Protein AF-A0A7L4P6U9-F1 (afdb_monomer)

Structure (mmCIF, N/CA/C/O backbone):
data_AF-A0A7L4P6U9-F1
#
_entry.id   AF-A0A7L4P6U9-F1
#
loop_
_atom_site.group_PDB
_atom_site.id
_atom_site.type_symbol
_atom_site.label_atom_id
_atom_site.label_alt_id
_atom_site.label_comp_id
_atom_site.label_asym_id
_atom_site.label_entity_id
_atom_site.label_seq_id
_atom_site.pdbx_PDB_ins_code
_atom_site.Cartn_x
_atom_site.Cartn_y
_atom_site.Cartn_z
_atom_site.occupancy
_atom_site.B_iso_or_equiv
_atom_site.auth_seq_id
_atom_site.auth_comp_id
_atom_site.auth_asym_id
_atom_site.auth_atom_id
_atom_site.pdbx_PDB_model_num
ATOM 1 N N . MET A 1 1 ? 15.547 10.135 -57.559 1.00 82.06 1 MET A N 1
ATOM 2 C CA . MET A 1 1 ? 15.511 8.851 -58.299 1.00 82.06 1 MET A CA 1
ATOM 3 C C . MET A 1 1 ? 15.843 7.703 -57.351 1.00 82.06 1 MET A C 1
ATOM 5 O O . MET A 1 1 ? 16.645 7.903 -56.449 1.00 82.06 1 MET A O 1
ATOM 9 N N . VAL A 1 2 ? 15.226 6.528 -57.512 1.00 87.88 2 VAL A N 1
ATOM 10 C CA . VAL A 1 2 ? 15.421 5.344 -56.651 1.00 87.88 2 VAL A CA 1
ATOM 11 C C . VAL A 1 2 ? 15.837 4.134 -57.488 1.00 87.88 2 VAL A C 1
ATOM 13 O O . VAL A 1 2 ? 15.260 3.865 -58.541 1.00 87.88 2 VAL A O 1
ATOM 16 N N . LYS A 1 3 ? 16.847 3.382 -57.041 1.00 90.00 3 LYS A N 1
ATOM 17 C CA . LYS A 1 3 ? 17.276 2.152 -57.722 1.00 90.00 3 LYS A CA 1
ATOM 18 C C . LYS A 1 3 ? 16.466 0.959 -57.236 1.00 90.00 3 LYS A C 1
ATOM 20 O O . LYS A 1 3 ? 16.266 0.777 -56.039 1.00 90.00 3 LYS A O 1
ATOM 25 N N . CYS A 1 4 ? 16.020 0.132 -58.175 1.00 90.25 4 CYS A N 1
ATOM 26 C CA . CYS A 1 4 ? 15.339 -1.114 -57.861 1.00 90.25 4 CYS A CA 1
ATOM 27 C C . CYS A 1 4 ? 16.314 -2.071 -57.151 1.00 90.25 4 CYS A C 1
ATOM 29 O O . CYS A 1 4 ? 17.370 -2.364 -57.717 1.00 90.25 4 CYS A O 1
ATOM 31 N N . PRO A 1 5 ? 15.963 -2.615 -55.972 1.00 84.81 5 PRO A N 1
ATOM 32 C CA . PRO A 1 5 ? 16.834 -3.538 -55.244 1.00 84.81 5 PRO A CA 1
ATOM 33 C C . PRO A 1 5 ? 17.002 -4.892 -55.949 1.00 84.81 5 PRO A C 1
ATOM 35 O O . PRO A 1 5 ? 17.954 -5.607 -55.666 1.00 84.81 5 PRO A O 1
ATOM 38 N N . HIS A 1 6 ? 16.101 -5.246 -56.871 1.00 90.19 6 HIS A N 1
ATOM 39 C CA . HIS A 1 6 ? 16.129 -6.534 -57.565 1.00 90.19 6 HIS A CA 1
ATOM 40 C C . HIS A 1 6 ? 16.990 -6.521 -58.836 1.00 90.19 6 HIS A C 1
ATOM 42 O O . HIS A 1 6 ? 17.730 -7.462 -59.090 1.00 90.19 6 HIS A O 1
ATOM 48 N N . CYS A 1 7 ? 16.894 -5.471 -59.660 1.00 93.00 7 CYS A N 1
ATOM 49 C CA . CYS A 1 7 ? 17.573 -5.426 -60.965 1.00 93.00 7 CYS A CA 1
ATOM 50 C C . CYS A 1 7 ? 18.474 -4.201 -61.173 1.00 93.00 7 CYS A C 1
ATOM 52 O O . CYS A 1 7 ? 19.006 -4.017 -62.263 1.00 93.00 7 CYS A O 1
ATOM 54 N N . GLY A 1 8 ? 18.607 -3.322 -60.175 1.00 89.69 8 GLY A N 1
ATOM 55 C CA . GLY A 1 8 ? 19.474 -2.141 -60.234 1.00 89.69 8 GLY A CA 1
ATOM 56 C C . GLY A 1 8 ? 18.978 -0.998 -61.128 1.00 89.69 8 GLY A C 1
ATOM 57 O O . GLY A 1 8 ? 19.616 0.052 -61.172 1.00 89.69 8 GLY A O 1
ATOM 58 N N . THR A 1 9 ? 17.844 -1.161 -61.819 1.00 93.88 9 THR A N 1
ATOM 59 C CA . THR A 1 9 ? 17.273 -0.127 -62.694 1.00 93.88 9 THR A CA 1
ATOM 60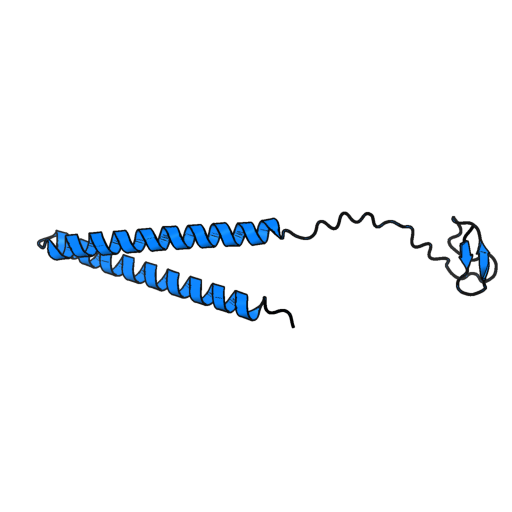 C C . THR A 1 9 ? 16.874 1.109 -61.895 1.00 93.88 9 THR A C 1
ATOM 62 O O . THR A 1 9 ? 16.232 1.009 -60.851 1.00 93.88 9 THR A O 1
ATOM 65 N N . GLU A 1 10 ? 17.214 2.282 -62.413 1.00 93.69 10 GLU A N 1
ATOM 66 C CA . GLU A 1 10 ? 16.827 3.568 -61.843 1.00 93.69 10 GLU A CA 1
ATOM 67 C C . GLU A 1 10 ? 15.380 3.919 -62.221 1.00 93.69 10 GLU A C 1
ATOM 69 O O . GLU A 1 10 ? 14.988 3.829 -63.391 1.00 93.69 10 GLU A O 1
ATOM 74 N N . ASN A 1 11 ? 14.585 4.263 -61.210 1.00 91.81 11 ASN A N 1
ATOM 75 C CA . ASN A 1 11 ? 13.159 4.570 -61.279 1.00 91.81 11 ASN A CA 1
ATOM 76 C C . ASN A 1 11 ? 12.874 5.926 -60.607 1.00 91.81 11 ASN A C 1
ATOM 78 O O . ASN A 1 11 ? 13.710 6.477 -59.882 1.00 91.81 11 ASN A O 1
ATOM 82 N N . GLU A 1 12 ? 11.681 6.473 -60.827 1.00 87.62 12 GLU A N 1
ATOM 83 C CA . GLU A 1 12 ? 11.250 7.697 -60.149 1.00 87.62 12 GLU A CA 1
ATOM 84 C C . GLU A 1 12 ? 10.945 7.434 -58.670 1.00 87.62 12 GLU A C 1
ATOM 86 O O . GLU A 1 12 ? 10.485 6.358 -58.299 1.00 87.62 12 GLU A O 1
ATOM 91 N N . GLU A 1 13 ? 11.138 8.438 -57.814 1.00 82.62 13 GLU A N 1
ATOM 92 C CA . GLU A 1 13 ? 10.819 8.355 -56.376 1.00 82.62 13 GLU A CA 1
ATOM 93 C C . GLU A 1 13 ? 9.321 8.203 -56.082 1.00 82.62 13 GLU A C 1
ATOM 95 O O . GLU A 1 13 ? 8.927 8.023 -54.939 1.00 82.62 13 GLU A O 1
ATOM 100 N N . SER A 1 14 ? 8.459 8.299 -57.087 1.00 82.25 14 SER A N 1
ATOM 101 C CA . SER A 1 14 ? 7.019 8.049 -56.982 1.00 82.25 14 SER A CA 1
ATOM 102 C C . SER A 1 14 ? 6.622 6.649 -57.476 1.00 82.25 14 SER A C 1
ATOM 104 O O . SER A 1 14 ? 5.469 6.242 -57.307 1.00 82.25 14 SER A O 1
ATOM 106 N N . SER A 1 15 ? 7.550 5.905 -58.092 1.00 83.56 15 SER A N 1
ATOM 107 C CA . SER A 1 15 ? 7.273 4.607 -58.712 1.00 83.56 15 SER A CA 1
ATOM 108 C C . SER A 1 15 ? 7.011 3.544 -57.645 1.00 83.56 15 SER A C 1
ATOM 110 O O . SER A 1 15 ? 7.903 3.208 -56.874 1.00 83.56 15 SER A O 1
ATOM 112 N N . LYS A 1 16 ? 5.794 2.984 -57.622 1.00 84.62 16 LYS A N 1
ATOM 113 C CA . LYS A 1 16 ? 5.432 1.857 -56.738 1.00 84.62 16 LYS A CA 1
ATOM 114 C C . LYS A 1 16 ? 6.020 0.526 -57.210 1.00 84.62 16 LYS A C 1
ATOM 116 O O . LYS A 1 16 ? 6.276 -0.351 -56.399 1.00 84.62 16 LYS A O 1
ATOM 121 N N . PHE A 1 17 ? 6.258 0.385 -58.512 1.00 91.75 17 PHE A N 1
ATOM 122 C CA . PHE A 1 17 ? 6.816 -0.814 -59.135 1.00 91.75 17 PHE A CA 1
ATOM 123 C C . PHE A 1 17 ? 7.960 -0.436 -60.071 1.00 91.75 17 PHE A C 1
ATOM 125 O O . PHE A 1 17 ? 7.973 0.650 -60.652 1.00 91.75 17 PHE A O 1
ATOM 132 N N . CYS A 1 18 ? 8.925 -1.337 -60.225 1.00 93.31 18 CYS A N 1
ATOM 133 C CA . CYS A 1 18 ? 10.047 -1.157 -61.129 1.00 93.31 18 CYS A CA 1
ATOM 134 C C . CYS A 1 18 ? 9.586 -1.246 -62.582 1.00 93.31 18 CYS A C 1
ATOM 136 O O . CYS A 1 18 ? 9.020 -2.258 -62.994 1.00 93.31 18 CYS A O 1
ATOM 138 N N . ARG A 1 19 ? 9.925 -0.230 -63.384 1.00 93.00 19 ARG A N 1
ATOM 139 C CA . ARG A 1 19 ? 9.572 -0.164 -64.813 1.00 93.00 19 ARG A CA 1
ATOM 140 C C . ARG A 1 19 ? 10.194 -1.268 -65.672 1.00 93.00 19 ARG A C 1
ATOM 142 O O . ARG A 1 19 ? 9.793 -1.433 -66.814 1.00 93.00 19 ARG A O 1
ATOM 149 N N . ASN A 1 20 ? 11.204 -1.967 -65.151 1.00 95.00 20 ASN A N 1
ATOM 150 C CA . ASN A 1 20 ? 11.958 -2.977 -65.891 1.00 95.00 20 ASN A CA 1
ATOM 151 C C . ASN A 1 20 ? 11.620 -4.413 -65.469 1.00 95.00 20 ASN A C 1
ATOM 153 O O . ASN A 1 20 ? 11.402 -5.259 -66.324 1.00 95.00 20 ASN A O 1
ATOM 157 N N . CYS A 1 21 ? 11.571 -4.705 -64.165 1.00 94.25 21 CYS A N 1
ATOM 158 C CA . CYS A 1 21 ? 11.341 -6.071 -63.672 1.00 94.25 21 CYS A CA 1
ATOM 159 C C . CYS A 1 21 ? 9.974 -6.281 -63.005 1.00 94.25 21 CYS A C 1
ATOM 161 O O . CYS A 1 21 ? 9.683 -7.393 -62.583 1.00 94.25 21 CYS A O 1
ATOM 163 N N . GLY A 1 22 ? 9.160 -5.231 -62.854 1.00 89.38 22 GLY A N 1
ATOM 164 C CA . GLY A 1 22 ? 7.841 -5.308 -62.215 1.00 89.38 22 GLY A CA 1
ATOM 165 C C . GLY A 1 22 ? 7.857 -5.460 -60.689 1.00 89.38 22 GLY A C 1
ATOM 166 O O . GLY A 1 22 ? 6.800 -5.374 -60.073 1.00 89.38 22 GLY A O 1
ATOM 167 N N . GLN A 1 23 ? 9.029 -5.633 -60.064 1.00 89.56 23 GLN A N 1
ATOM 168 C CA . GLN A 1 23 ? 9.152 -5.751 -58.608 1.00 89.56 23 GLN A CA 1
ATOM 169 C C . GLN A 1 23 ? 8.666 -4.480 -57.906 1.00 89.56 23 GLN A C 1
ATOM 171 O O . GLN A 1 23 ? 9.004 -3.370 -58.325 1.00 89.56 23 GLN A O 1
ATOM 176 N N . GLU A 1 24 ? 7.928 -4.637 -56.809 1.00 89.25 24 GLU A N 1
ATOM 177 C CA . GLU A 1 24 ? 7.509 -3.515 -55.972 1.00 89.25 24 GLU A CA 1
ATOM 178 C C . GLU A 1 24 ? 8.728 -2.769 -55.407 1.00 89.25 24 GLU A C 1
ATOM 180 O O . GLU A 1 24 ? 9.658 -3.360 -54.852 1.00 89.25 24 GLU A O 1
ATOM 185 N N . ILE A 1 25 ? 8.735 -1.45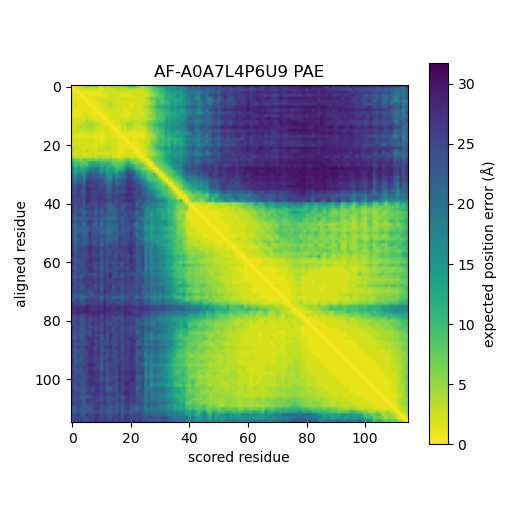0 -55.577 1.00 83.56 25 ILE A N 1
ATOM 186 C CA . ILE A 1 25 ? 9.729 -0.555 -55.000 1.00 83.56 25 ILE A CA 1
ATOM 187 C C . ILE A 1 25 ? 9.104 -0.034 -53.715 1.00 83.56 25 ILE A C 1
ATOM 189 O O . ILE A 1 25 ? 8.418 0.990 -53.703 1.00 83.56 25 ILE A O 1
ATOM 193 N N . THR A 1 26 ? 9.318 -0.762 -52.620 1.00 73.81 26 THR A N 1
ATOM 194 C CA . THR A 1 26 ? 8.915 -0.311 -51.290 1.00 73.81 26 THR A CA 1
ATOM 195 C C . THR A 1 26 ? 9.788 0.876 -50.904 1.00 73.81 26 THR A C 1
ATOM 197 O O . THR A 1 26 ? 10.818 0.749 -50.243 1.00 73.81 26 THR A O 1
ATOM 200 N N . LEU A 1 27 ? 9.384 2.068 -51.335 1.00 66.06 27 LEU A N 1
ATOM 201 C CA . LEU A 1 27 ? 9.818 3.296 -50.703 1.00 66.06 27 LEU A CA 1
ATOM 202 C C . LEU A 1 27 ? 9.242 3.248 -49.302 1.00 66.06 27 LEU A C 1
ATOM 204 O O . LEU A 1 27 ? 8.083 3.601 -49.074 1.00 66.06 27 LEU A O 1
ATOM 208 N N . LYS A 1 28 ? 10.065 2.777 -48.366 1.00 57.97 28 LYS A N 1
ATOM 209 C CA . LYS A 1 28 ? 9.879 3.045 -46.952 1.00 57.97 28 LYS A CA 1
ATOM 210 C C . LYS A 1 28 ? 10.008 4.561 -46.828 1.00 57.97 28 LYS A C 1
ATOM 212 O O . LYS A 1 28 ? 11.090 5.089 -46.582 1.00 57.97 28 LYS A O 1
ATOM 217 N N . ARG A 1 29 ? 8.927 5.284 -47.154 1.00 53.06 29 ARG A N 1
ATOM 218 C CA . ARG A 1 29 ? 8.805 6.702 -46.843 1.00 53.06 29 ARG A CA 1
ATOM 219 C C . ARG A 1 29 ? 9.203 6.788 -45.386 1.00 53.06 29 ARG A C 1
ATOM 221 O O . ARG A 1 29 ? 8.755 5.970 -44.585 1.00 53.06 29 ARG A O 1
ATOM 228 N N . ALA A 1 30 ? 10.067 7.736 -45.072 1.00 51.78 30 ALA A N 1
ATOM 22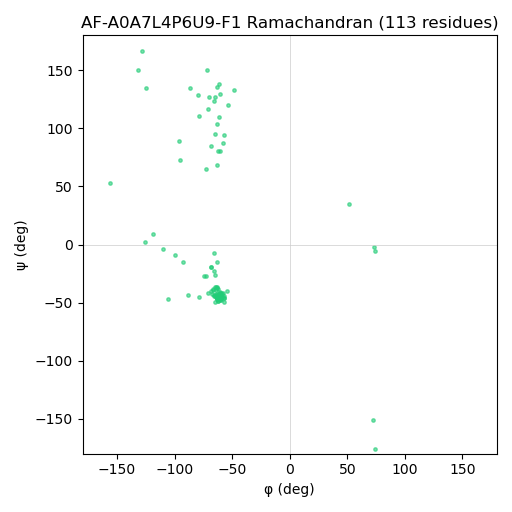9 C CA . ALA A 1 30 ? 10.320 8.148 -43.709 1.00 51.78 30 ALA A CA 1
ATOM 230 C C . ALA A 1 30 ? 9.017 8.733 -43.129 1.00 51.78 30 ALA A C 1
ATOM 232 O O . ALA A 1 30 ? 8.880 9.934 -42.940 1.00 51.78 30 ALA A O 1
ATOM 233 N N . SER A 1 31 ? 8.011 7.889 -42.924 1.00 58.72 31 SER A N 1
ATOM 234 C CA . SER A 1 31 ? 6.915 8.112 -42.006 1.00 58.72 31 SER A CA 1
ATOM 235 C C . SER A 1 31 ? 7.314 7.400 -40.730 1.00 58.72 31 SER A C 1
ATOM 237 O O . SER A 1 31 ? 6.830 6.318 -40.434 1.00 58.72 31 SER A O 1
ATOM 239 N N . GLU A 1 32 ? 8.272 7.983 -40.026 1.00 56.06 32 GLU A N 1
ATOM 240 C CA . GLU A 1 32 ? 8.484 7.642 -38.629 1.00 56.06 32 GLU A CA 1
ATOM 241 C C . GLU A 1 32 ? 9.185 8.803 -37.918 1.00 56.06 32 GLU A C 1
ATOM 243 O O . GLU A 1 32 ? 10.148 8.638 -37.186 1.00 56.06 32 GLU A O 1
ATOM 248 N N . ASN A 1 33 ? 8.613 10.005 -38.048 1.00 51.06 33 ASN A N 1
ATOM 249 C CA . ASN A 1 33 ? 8.350 10.743 -36.813 1.00 51.06 33 ASN A CA 1
ATOM 250 C C . ASN A 1 33 ? 7.168 10.040 -36.132 1.00 51.06 33 ASN A C 1
ATOM 252 O O . ASN A 1 33 ? 6.075 10.591 -36.013 1.00 51.06 33 ASN A O 1
ATOM 256 N N . GLU A 1 34 ? 7.381 8.790 -35.720 1.00 54.47 34 GLU A N 1
ATOM 257 C CA . GLU A 1 34 ? 6.710 8.320 -34.534 1.00 54.47 34 GLU A CA 1
ATOM 258 C C . GLU A 1 34 ? 7.252 9.219 -33.433 1.00 54.47 34 GLU A C 1
ATOM 260 O O . GLU A 1 34 ? 8.377 9.071 -32.953 1.00 54.47 34 GLU A O 1
ATOM 265 N N . ILE A 1 35 ? 6.431 10.182 -33.017 1.00 60.53 35 ILE A N 1
ATOM 266 C CA . ILE A 1 35 ? 6.372 10.465 -31.594 1.00 60.53 35 ILE A CA 1
ATOM 267 C C . ILE A 1 35 ? 5.957 9.123 -30.996 1.00 60.53 35 ILE A C 1
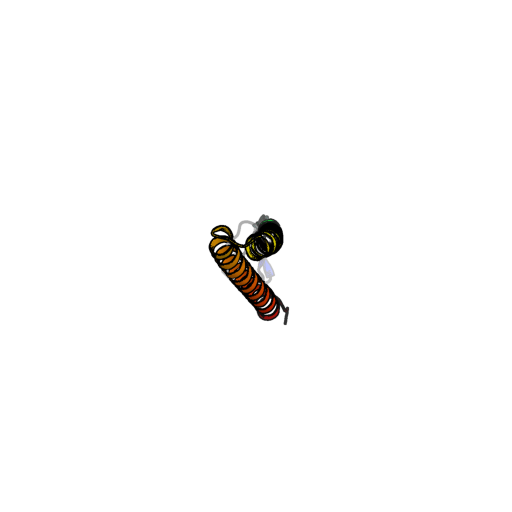ATOM 269 O O . ILE A 1 35 ? 4.776 8.810 -30.880 1.00 60.53 35 ILE A O 1
ATOM 273 N N . SER A 1 36 ? 6.958 8.287 -30.717 1.00 55.28 36 SER A N 1
ATOM 274 C CA . SER A 1 36 ? 6.844 7.217 -29.759 1.00 55.28 36 SER A CA 1
ATOM 275 C C . SER A 1 36 ? 6.442 7.943 -28.487 1.00 55.28 36 SER A C 1
ATOM 277 O O . SER A 1 36 ? 7.283 8.509 -27.784 1.00 55.28 36 SER A O 1
ATOM 279 N N . GLU A 1 37 ? 5.136 8.022 -28.228 1.00 65.25 37 GLU A N 1
ATOM 280 C CA . GLU A 1 37 ? 4.637 8.214 -26.881 1.00 65.25 37 GLU A CA 1
ATOM 281 C C . GLU A 1 37 ? 5.128 6.998 -26.100 1.00 65.25 37 GLU A C 1
ATOM 283 O O . GLU A 1 37 ? 4.443 5.988 -25.947 1.00 65.25 37 GLU A O 1
ATOM 288 N N . LYS A 1 38 ? 6.396 7.054 -25.681 1.00 62.78 38 LYS A N 1
ATOM 289 C CA . LYS A 1 38 ? 7.005 6.061 -24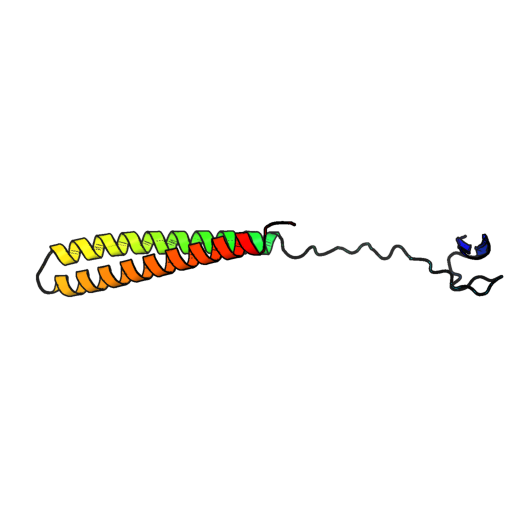.818 1.00 62.78 38 LYS A CA 1
ATOM 290 C C . LYS A 1 38 ? 6.068 5.965 -23.622 1.00 62.78 38 LYS A C 1
ATOM 292 O O . LYS A 1 38 ? 5.853 6.991 -22.967 1.00 62.78 38 LYS A O 1
ATOM 297 N N . PRO A 1 39 ? 5.486 4.791 -23.333 1.00 62.69 39 PRO A N 1
ATOM 298 C CA . PRO A 1 39 ? 4.484 4.697 -22.299 1.00 62.69 39 PRO A CA 1
ATOM 299 C C . PRO A 1 39 ? 5.137 5.098 -20.979 1.00 62.69 39 PRO A C 1
ATOM 301 O O . PRO A 1 39 ? 6.042 4.446 -20.459 1.00 62.69 39 PRO A O 1
ATOM 304 N N . SER A 1 40 ? 4.715 6.264 -20.498 1.00 69.69 40 SER A N 1
ATOM 305 C CA . SER A 1 40 ? 4.361 6.516 -19.113 1.00 69.69 40 SER A CA 1
ATOM 306 C C . SER A 1 40 ? 5.394 6.114 -18.046 1.00 69.69 40 SER A C 1
ATOM 308 O O . SER A 1 40 ? 5.002 5.736 -16.944 1.00 69.69 40 SER A O 1
ATOM 310 N N . THR A 1 41 ? 6.706 6.233 -18.298 1.00 81.81 41 THR A N 1
ATOM 311 C CA . THR A 1 41 ? 7.731 6.089 -17.237 1.00 81.81 41 THR A CA 1
ATOM 312 C C . THR A 1 41 ? 7.441 7.048 -16.082 1.00 81.81 41 THR A C 1
ATOM 314 O O . THR A 1 41 ? 7.522 6.660 -14.921 1.00 81.81 41 THR A O 1
ATOM 317 N N . LEU A 1 42 ? 7.010 8.273 -16.403 1.00 83.31 42 LEU A N 1
ATOM 318 C CA . LEU A 1 42 ? 6.558 9.255 -15.420 1.00 83.31 42 LEU A CA 1
ATOM 319 C C . LEU A 1 42 ? 5.366 8.724 -14.615 1.00 83.31 42 LEU A C 1
ATOM 321 O O . LEU A 1 42 ? 5.390 8.791 -13.394 1.00 83.31 42 LEU A O 1
ATOM 325 N N . LEU A 1 43 ? 4.366 8.133 -15.272 1.00 85.38 43 LEU A N 1
ATOM 326 C CA . LEU A 1 43 ? 3.175 7.600 -14.605 1.00 85.38 43 LEU A CA 1
ATOM 327 C C . LEU A 1 43 ? 3.500 6.404 -13.698 1.00 85.38 43 LEU A C 1
ATOM 329 O O . LEU A 1 43 ? 2.956 6.305 -12.603 1.00 85.38 43 LEU A O 1
ATOM 333 N N . ILE A 1 44 ? 4.423 5.532 -14.118 1.00 83.19 44 ILE A N 1
ATOM 334 C CA . ILE A 1 44 ? 4.906 4.401 -13.312 1.00 83.19 44 ILE A CA 1
ATOM 335 C C . ILE A 1 44 ? 5.642 4.917 -12.070 1.00 83.19 44 ILE A C 1
ATOM 337 O O . ILE A 1 44 ? 5.340 4.501 -10.952 1.00 83.19 44 ILE A O 1
ATOM 341 N N . VAL A 1 45 ? 6.580 5.855 -12.245 1.00 85.81 45 VAL A N 1
ATOM 342 C CA . VAL A 1 45 ? 7.326 6.464 -11.132 1.00 85.81 45 VAL A CA 1
ATOM 343 C C . VAL A 1 45 ? 6.378 7.196 -10.184 1.00 85.81 45 VAL A C 1
ATOM 345 O O . VAL A 1 45 ? 6.470 7.014 -8.972 1.00 85.81 45 VAL A O 1
ATOM 348 N N . LEU A 1 46 ? 5.428 7.963 -10.719 1.00 90.12 46 LEU A N 1
ATOM 349 C CA . LEU A 1 46 ? 4.425 8.675 -9.933 1.00 90.12 46 LEU A CA 1
ATOM 350 C C . LEU A 1 46 ? 3.547 7.703 -9.134 1.00 90.12 46 LEU A C 1
ATOM 352 O O . LEU A 1 46 ? 3.320 7.928 -7.946 1.00 90.12 46 LEU A O 1
ATOM 356 N N . GLY A 1 47 ? 3.127 6.591 -9.743 1.00 90.00 47 GLY A N 1
ATOM 357 C CA . GLY A 1 47 ? 2.384 5.528 -9.067 1.00 90.00 47 GLY A CA 1
ATOM 358 C C . GLY A 1 47 ? 3.148 4.933 -7.883 1.00 90.00 47 GLY A C 1
ATOM 359 O O . GLY A 1 47 ? 2.587 4.798 -6.792 1.00 90.00 47 GLY A O 1
ATOM 360 N N . TYR A 1 48 ? 4.443 4.645 -8.048 1.00 87.69 48 TYR A N 1
ATOM 361 C CA . TYR A 1 48 ? 5.281 4.163 -6.947 1.00 87.69 48 TYR A CA 1
ATOM 362 C C . TYR A 1 48 ? 5.467 5.207 -5.845 1.00 87.69 48 TYR A C 1
ATOM 364 O O . TYR A 1 48 ? 5.335 4.866 -4.672 1.00 87.69 48 TYR A O 1
ATOM 372 N N . VAL A 1 49 ? 5.734 6.469 -6.194 1.00 91.12 49 VAL A N 1
ATOM 373 C CA . VAL A 1 49 ? 5.911 7.550 -5.209 1.00 91.12 49 VAL A CA 1
ATOM 374 C C . VAL A 1 49 ? 4.650 7.722 -4.364 1.00 91.12 49 VAL A C 1
ATOM 376 O O . VAL A 1 49 ? 4.735 7.725 -3.138 1.00 91.12 49 VAL A O 1
ATOM 379 N N . LEU A 1 50 ? 3.475 7.786 -4.996 1.00 90.62 50 LEU A N 1
ATOM 380 C CA . LEU A 1 50 ? 2.200 7.902 -4.284 1.00 90.62 50 LEU A CA 1
ATOM 381 C C . LEU A 1 50 ? 1.911 6.671 -3.414 1.00 90.62 50 LEU A C 1
ATOM 383 O O . LEU A 1 50 ? 1.458 6.820 -2.280 1.00 90.62 50 LEU A O 1
ATOM 387 N N . SER A 1 51 ? 2.230 5.469 -3.904 1.00 87.19 51 SER A N 1
ATOM 388 C CA . SER A 1 51 ? 2.074 4.231 -3.131 1.00 87.19 51 SER A CA 1
ATOM 389 C C . SER A 1 51 ? 2.970 4.221 -1.891 1.00 87.19 51 SER A C 1
ATOM 391 O O . SER A 1 51 ? 2.502 3.919 -0.797 1.00 87.19 51 SER A O 1
ATOM 393 N N . ILE A 1 52 ? 4.245 4.599 -2.032 1.00 88.06 52 ILE A N 1
ATOM 394 C CA . ILE A 1 52 ? 5.203 4.653 -0.918 1.00 88.06 52 ILE A CA 1
ATOM 395 C C . ILE A 1 52 ? 4.767 5.698 0.111 1.00 88.06 52 ILE A C 1
ATOM 397 O O . ILE A 1 52 ? 4.759 5.396 1.303 1.00 88.06 52 ILE A O 1
ATOM 401 N N . LEU A 1 53 ? 4.368 6.894 -0.334 1.00 90.00 53 LEU A N 1
ATOM 402 C CA . LEU A 1 53 ? 3.883 7.951 0.556 1.00 90.00 53 LEU A CA 1
ATOM 403 C C . LEU A 1 53 ? 2.633 7.504 1.322 1.00 90.00 53 LEU A C 1
ATOM 405 O O . LEU A 1 53 ? 2.598 7.634 2.542 1.00 90.00 53 LEU A O 1
ATOM 409 N N . GLY A 1 54 ? 1.653 6.908 0.637 1.00 89.06 54 GLY A N 1
ATOM 410 C CA . GLY A 1 54 ? 0.446 6.380 1.273 1.00 89.06 54 GLY A CA 1
ATOM 411 C C . GLY A 1 54 ? 0.756 5.303 2.314 1.00 89.06 54 GLY A C 1
ATOM 412 O O . GLY A 1 54 ? 0.256 5.369 3.435 1.00 89.06 54 GLY A O 1
ATOM 413 N N . ILE A 1 55 ? 1.635 4.355 1.980 1.00 85.19 55 ILE A N 1
ATOM 414 C CA . ILE A 1 55 ? 2.063 3.277 2.882 1.00 85.19 55 ILE A CA 1
ATOM 415 C C . ILE A 1 55 ? 2.786 3.834 4.116 1.00 85.19 55 ILE A C 1
ATOM 417 O O . ILE A 1 55 ? 2.489 3.421 5.239 1.00 85.19 55 ILE A O 1
ATOM 421 N N . PHE A 1 56 ? 3.700 4.791 3.932 1.00 86.25 56 PHE A N 1
ATOM 422 C CA . PHE A 1 56 ? 4.409 5.431 5.041 1.00 86.25 5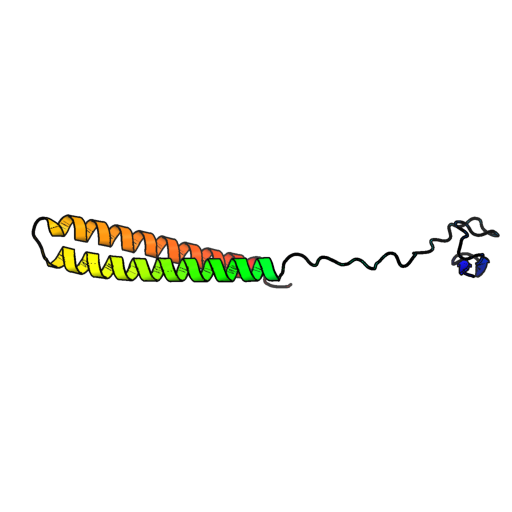6 PHE A CA 1
ATOM 423 C C . PHE A 1 56 ? 3.454 6.195 5.955 1.00 86.25 56 PHE A C 1
ATOM 425 O O . PHE A 1 56 ? 3.512 6.031 7.174 1.00 86.25 56 PHE A O 1
ATOM 432 N N . SER A 1 57 ? 2.542 6.984 5.385 1.00 89.38 57 SER A N 1
ATOM 433 C CA . SER A 1 57 ? 1.534 7.712 6.156 1.00 89.38 57 SER A CA 1
ATOM 434 C C . SER A 1 57 ? 0.631 6.767 6.954 1.00 89.38 57 SER A C 1
ATOM 436 O O . SER A 1 57 ? 0.361 7.030 8.127 1.00 89.38 57 SER A O 1
ATOM 438 N N . LEU A 1 58 ? 0.219 5.641 6.363 1.00 87.75 58 LEU A N 1
ATOM 439 C CA . LEU A 1 58 ? -0.612 4.641 7.036 1.00 87.75 58 LEU A CA 1
ATOM 440 C C . LEU A 1 58 ? 0.147 3.919 8.160 1.00 87.75 58 LEU A C 1
ATOM 442 O O . LEU A 1 58 ? -0.396 3.715 9.246 1.00 87.75 58 LEU A O 1
ATOM 446 N N . GLY A 1 59 ? 1.423 3.595 7.933 1.00 88.75 59 GLY A N 1
ATOM 447 C CA . GLY A 1 59 ? 2.300 3.016 8.949 1.00 88.75 59 GLY A CA 1
ATOM 448 C C . GLY A 1 59 ? 2.507 3.951 10.143 1.00 88.75 59 GLY A C 1
ATOM 449 O O . GLY A 1 59 ? 2.373 3.525 11.289 1.00 88.75 59 GLY A O 1
ATOM 450 N N . ILE A 1 60 ? 2.750 5.242 9.895 1.00 90.81 60 ILE A N 1
ATOM 451 C CA . ILE A 1 60 ? 2.900 6.257 10.951 1.00 90.81 60 ILE A CA 1
ATOM 452 C C . ILE A 1 60 ? 1.620 6.360 11.792 1.00 90.81 60 ILE A C 1
ATOM 454 O O . ILE A 1 60 ? 1.687 6.370 13.023 1.00 90.81 60 ILE A O 1
ATOM 458 N N . LEU A 1 61 ? 0.450 6.374 11.147 1.00 93.06 61 LEU A N 1
ATOM 459 C CA . LEU A 1 61 ? -0.834 6.435 11.845 1.00 93.06 61 LEU A CA 1
ATOM 460 C C . LEU A 1 61 ? -1.068 5.194 12.722 1.00 93.06 61 LEU A C 1
ATOM 462 O O . LEU A 1 61 ? -1.571 5.307 13.840 1.00 93.06 61 LEU A O 1
ATOM 466 N N . SER A 1 62 ? -0.623 4.026 12.255 1.00 92.38 62 SER A N 1
ATOM 467 C CA . SER A 1 62 ? -0.663 2.778 13.018 1.00 92.38 62 SER A CA 1
ATOM 468 C C . SER A 1 62 ? 0.203 2.824 14.281 1.00 92.38 62 SER A C 1
ATOM 470 O O . SER A 1 62 ? -0.196 2.290 15.316 1.00 92.38 62 SER A O 1
ATOM 472 N N . VAL A 1 63 ? 1.373 3.471 14.231 1.00 93.12 63 VAL A N 1
ATOM 473 C CA . VAL A 1 63 ? 2.244 3.642 15.409 1.00 93.12 63 VAL A CA 1
ATOM 474 C C . VAL A 1 63 ? 1.588 4.566 16.435 1.00 93.12 63 VAL A C 1
ATOM 476 O O . VAL A 1 63 ? 1.576 4.254 17.626 1.00 93.12 63 VAL A O 1
ATOM 479 N N . ILE A 1 64 ? 0.980 5.666 15.982 1.00 95.19 64 ILE A N 1
ATOM 480 C CA . ILE A 1 64 ? 0.233 6.584 16.854 1.00 95.19 64 ILE A CA 1
ATOM 481 C C . ILE A 1 64 ? -0.945 5.852 17.514 1.00 95.19 64 ILE A C 1
ATOM 483 O O . ILE A 1 64 ? -1.130 5.954 18.728 1.00 95.19 64 ILE A O 1
ATOM 487 N N . GLY A 1 65 ? -1.697 5.065 16.738 1.00 93.75 65 GLY A N 1
ATOM 488 C CA . GLY A 1 65 ? -2.788 4.229 17.239 1.00 93.75 65 GLY A CA 1
ATOM 489 C C . GLY A 1 65 ? -2.328 3.234 18.305 1.00 93.75 65 GLY A C 1
ATOM 490 O O . GLY A 1 65 ? -2.970 3.115 19.348 1.00 93.75 65 GLY A O 1
ATOM 491 N N . LEU A 1 66 ? -1.171 2.597 18.107 1.00 95.38 66 LEU A N 1
ATOM 492 C CA . LEU A 1 66 ? -0.578 1.694 19.092 1.00 95.38 66 LEU A CA 1
ATOM 493 C C . LE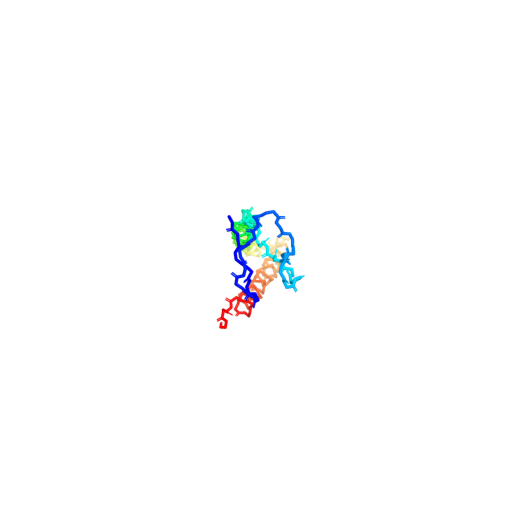U A 1 66 ? -0.252 2.423 20.406 1.00 95.38 66 LEU A C 1
ATOM 495 O O . LEU A 1 66 ? -0.594 1.933 21.480 1.00 95.38 66 LEU A O 1
ATOM 499 N N . ILE A 1 67 ? 0.363 3.608 20.328 1.00 95.75 67 ILE A N 1
ATOM 500 C CA . ILE A 1 67 ? 0.716 4.414 21.507 1.00 95.75 67 ILE A CA 1
ATOM 501 C C . ILE A 1 67 ? -0.548 4.819 22.275 1.00 95.75 67 ILE A C 1
ATOM 503 O O . ILE A 1 67 ? -0.621 4.608 23.487 1.00 95.75 67 ILE A O 1
ATOM 507 N N . ILE A 1 68 ? -1.563 5.345 21.582 1.00 95.06 68 ILE A N 1
ATOM 508 C CA . ILE A 1 68 ? -2.842 5.738 22.194 1.00 95.06 68 ILE A CA 1
ATOM 509 C C . ILE A 1 68 ? -3.538 4.521 22.813 1.00 95.06 68 ILE A C 1
ATOM 511 O O . ILE A 1 68 ? -4.001 4.590 23.953 1.00 95.06 68 ILE A O 1
ATOM 515 N N . GLY A 1 69 ? -3.569 3.396 22.095 1.00 94.12 69 GLY A N 1
ATOM 516 C CA . GLY A 1 69 ? -4.136 2.139 22.576 1.00 94.12 69 GLY A CA 1
ATOM 517 C C . GLY A 1 69 ? -3.474 1.665 23.869 1.00 94.12 69 GLY A C 1
ATOM 518 O O . GLY A 1 69 ? -4.173 1.356 24.834 1.00 94.12 69 GLY A O 1
ATOM 519 N N . ILE A 1 70 ? -2.138 1.700 23.938 1.00 95.38 70 ILE A N 1
ATOM 520 C CA . ILE A 1 70 ? -1.372 1.349 25.145 1.00 95.38 70 ILE A CA 1
ATOM 521 C C . ILE A 1 70 ? -1.690 2.311 26.297 1.00 95.38 70 ILE A C 1
ATOM 523 O O . ILE A 1 70 ? -1.906 1.860 27.423 1.00 95.38 70 ILE A O 1
ATOM 527 N N . VAL A 1 71 ? -1.743 3.623 26.043 1.00 95.38 71 VAL A N 1
ATOM 528 C CA . VAL A 1 71 ? -2.064 4.624 27.076 1.00 95.38 71 VAL A CA 1
ATOM 529 C C . VAL A 1 71 ? -3.461 4.384 27.658 1.00 95.38 71 VAL A C 1
ATOM 531 O O . VAL A 1 71 ? -3.608 4.327 28.879 1.00 95.38 71 VAL A O 1
ATOM 534 N N . LEU A 1 72 ? -4.472 4.175 26.810 1.00 93.50 72 LEU A N 1
ATOM 535 C CA . LEU A 1 72 ? -5.845 3.894 27.247 1.00 93.50 72 LEU A CA 1
ATOM 536 C C . LEU A 1 72 ? -5.961 2.544 27.964 1.00 93.50 72 LEU A C 1
ATOM 538 O O . LEU A 1 72 ? -6.637 2.449 28.988 1.00 93.50 72 LEU A O 1
ATOM 542 N N . TYR A 1 73 ? -5.249 1.519 27.486 1.00 93.75 73 TYR A N 1
ATOM 543 C CA . TYR A 1 73 ? -5.200 0.214 28.143 1.00 93.75 73 TYR A CA 1
ATOM 544 C C . TYR A 1 73 ? -4.631 0.319 29.564 1.00 93.75 73 TYR A C 1
ATOM 546 O O . TYR A 1 73 ? -5.177 -0.266 30.500 1.00 93.75 73 TYR A O 1
ATOM 554 N N . ARG A 1 74 ? -3.572 1.122 29.746 1.00 94.00 74 ARG A N 1
ATOM 555 C CA . ARG A 1 74 ? -2.944 1.358 31.055 1.00 94.00 74 ARG A CA 1
ATOM 556 C C . ARG A 1 74 ? -3.774 2.241 31.988 1.00 94.00 74 ARG A C 1
ATOM 558 O O . ARG A 1 74 ? -3.638 2.094 33.199 1.00 94.00 74 ARG A O 1
ATOM 565 N N . LYS A 1 75 ? -4.616 3.134 31.456 1.00 93.56 75 LYS A N 1
ATOM 566 C CA . LYS A 1 75 ? -5.472 4.034 32.251 1.00 93.56 75 LYS A CA 1
ATOM 567 C C . LYS A 1 75 ? -6.536 3.278 33.066 1.00 93.56 75 LYS A C 1
ATOM 569 O O . LYS A 1 75 ? -6.927 3.745 34.131 1.00 93.56 75 LYS A O 1
ATOM 574 N N . GLY A 1 76 ? -6.943 2.088 32.619 1.00 83.69 76 GLY A N 1
ATOM 575 C CA . GLY A 1 76 ? -7.884 1.230 33.344 1.00 83.69 76 GLY A CA 1
ATOM 576 C C . GLY A 1 76 ? -9.337 1.726 33.300 1.00 83.69 76 GLY A C 1
ATOM 577 O O . GLY A 1 76 ? -9.671 2.688 32.616 1.00 83.69 76 GLY A O 1
ATOM 578 N N . GLY A 1 77 ? -10.236 1.032 34.003 1.00 90.38 77 GLY A N 1
ATOM 579 C CA . GLY A 1 77 ? -11.672 1.346 33.977 1.00 90.38 77 GLY A CA 1
ATOM 580 C C . GLY A 1 77 ? -12.355 0.967 32.649 1.00 90.38 77 GLY A C 1
ATOM 581 O O . GLY A 1 77 ? -11.930 -0.003 32.015 1.00 90.38 77 GLY A O 1
ATOM 582 N N . PRO A 1 78 ? -13.423 1.670 32.227 1.00 88.75 78 PRO A N 1
ATOM 583 C CA . PRO A 1 78 ? -14.113 1.401 30.959 1.00 88.75 78 PRO A CA 1
ATOM 584 C C . PRO A 1 78 ? -13.232 1.683 29.731 1.00 88.75 78 PRO A C 1
ATOM 586 O O . PRO A 1 78 ? -13.424 1.067 28.688 1.00 88.75 78 PRO A O 1
ATOM 589 N N . ASP A 1 79 ? -12.205 2.525 29.870 1.00 88.25 79 ASP A N 1
ATOM 590 C CA . ASP A 1 79 ? -11.283 2.887 28.785 1.00 88.25 79 ASP A CA 1
ATOM 591 C C . ASP A 1 79 ? -10.391 1.701 28.340 1.00 88.25 79 ASP A C 1
ATOM 593 O O . ASP A 1 79 ? -9.870 1.695 27.221 1.00 88.25 79 ASP A O 1
ATOM 597 N N . LYS A 1 80 ? -10.244 0.654 29.174 1.00 89.75 80 LYS A N 1
ATOM 598 C CA . LYS A 1 80 ? -9.356 -0.497 28.904 1.00 89.75 80 LYS A CA 1
ATOM 599 C C . LYS A 1 80 ? -9.777 -1.323 27.687 1.00 89.75 80 LYS A C 1
ATOM 601 O O . LYS A 1 80 ? -8.925 -1.834 26.962 1.00 89.75 80 LYS A O 1
ATOM 606 N N . THR A 1 81 ? -11.084 -1.479 27.474 1.00 91.50 81 THR A N 1
ATOM 607 C CA . THR A 1 81 ? -11.633 -2.274 26.365 1.00 91.50 81 THR A CA 1
ATOM 608 C C . THR A 1 81 ? -11.394 -1.556 25.046 1.00 91.50 81 THR A C 1
ATOM 610 O O . THR A 1 81 ? -10.939 -2.174 24.088 1.00 91.50 81 THR A O 1
ATOM 613 N N . HIS A 1 82 ? -11.597 -0.238 25.024 1.00 92.25 82 HIS A N 1
ATOM 614 C CA . HIS A 1 82 ? -11.280 0.601 23.874 1.00 92.25 82 HIS A CA 1
ATOM 615 C C . HIS A 1 82 ? -9.780 0.600 23.574 1.00 92.25 82 HIS A C 1
ATOM 617 O O . HIS A 1 82 ? -9.401 0.405 22.422 1.00 92.25 82 HIS A O 1
ATOM 623 N N . GLY A 1 83 ? -8.927 0.719 24.599 1.00 93.25 83 GLY A N 1
ATOM 624 C CA . GLY A 1 83 ? -7.475 0.612 24.436 1.00 93.25 83 GLY A CA 1
ATOM 625 C C . GLY A 1 83 ? -7.045 -0.718 23.810 1.00 93.25 83 GLY A C 1
ATOM 626 O O . GLY A 1 83 ? -6.265 -0.727 22.859 1.00 93.25 83 GLY A O 1
ATOM 627 N N . LEU A 1 84 ? -7.617 -1.835 24.274 1.00 94.94 84 LEU A N 1
ATOM 628 C CA . LEU A 1 84 ? -7.342 -3.167 23.730 1.00 94.94 84 LEU A CA 1
ATOM 629 C C . LEU A 1 84 ? -7.806 -3.312 22.271 1.00 94.94 84 LEU A C 1
ATOM 631 O O . LEU A 1 84 ? -7.050 -3.812 21.442 1.00 94.94 84 LEU A O 1
ATOM 635 N N . ILE A 1 85 ? -9.011 -2.840 21.937 1.00 95.31 85 ILE A N 1
ATOM 636 C CA . ILE A 1 85 ? -9.536 -2.875 20.562 1.00 95.31 85 ILE A CA 1
ATOM 637 C C . ILE A 1 85 ? -8.653 -2.041 19.627 1.00 95.31 85 ILE A C 1
ATOM 639 O O . ILE A 1 85 ? -8.239 -2.532 18.578 1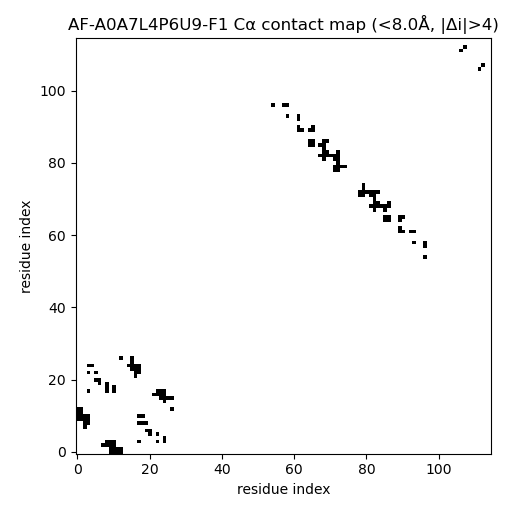.00 95.31 85 ILE A O 1
ATOM 643 N N . ILE A 1 86 ? -8.318 -0.807 20.019 1.00 95.62 86 ILE A N 1
ATOM 644 C CA . ILE A 1 86 ? -7.461 0.092 19.231 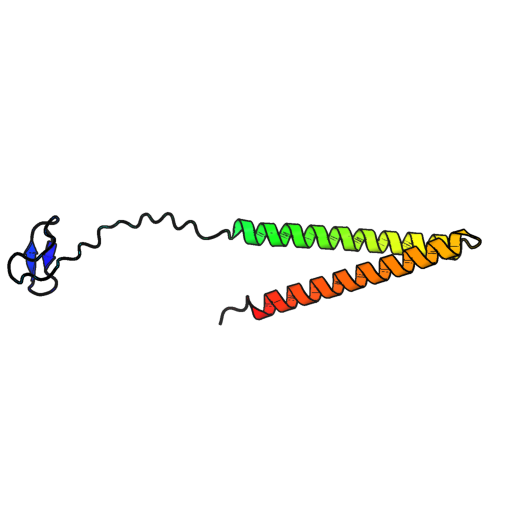1.00 95.62 86 ILE A CA 1
ATOM 645 C C . ILE A 1 86 ? -6.081 -0.538 19.013 1.00 95.62 86 ILE A C 1
ATOM 647 O O . ILE A 1 86 ? -5.548 -0.489 17.902 1.00 95.62 86 ILE A O 1
ATOM 651 N N . MET A 1 87 ? -5.516 -1.170 20.043 1.00 94.31 87 MET A N 1
ATOM 652 C CA . MET A 1 87 ? -4.233 -1.863 19.951 1.00 94.31 87 MET A CA 1
ATOM 653 C C . MET A 1 87 ? -4.289 -3.040 18.966 1.00 94.31 87 MET A C 1
ATOM 655 O O . MET A 1 87 ? -3.421 -3.139 18.100 1.00 94.31 87 MET A O 1
ATOM 659 N N . ILE A 1 88 ? -5.323 -3.888 19.036 1.00 96.00 88 ILE A N 1
ATOM 660 C CA . ILE A 1 88 ? -5.503 -5.021 18.110 1.00 96.00 88 ILE A CA 1
ATOM 661 C C . ILE A 1 88 ? -5.659 -4.527 16.667 1.00 96.00 88 ILE A C 1
ATOM 663 O O . ILE A 1 88 ? -4.982 -5.034 15.774 1.00 96.00 88 ILE A O 1
ATOM 667 N N . ILE A 1 89 ? -6.507 -3.518 16.441 1.00 96.00 89 ILE A N 1
ATOM 668 C CA . ILE A 1 89 ? -6.723 -2.933 15.110 1.00 96.00 89 ILE A CA 1
ATOM 669 C C . ILE A 1 89 ? -5.412 -2.369 14.555 1.00 96.00 89 ILE A C 1
ATOM 671 O O . ILE A 1 89 ? -5.072 -2.636 13.405 1.00 96.00 89 ILE A O 1
ATOM 675 N N . SER A 1 90 ? -4.649 -1.643 15.375 1.00 94.75 90 SER A N 1
ATOM 676 C CA . SER A 1 90 ? -3.370 -1.059 14.955 1.00 94.75 90 SER A CA 1
ATOM 677 C C . SER A 1 90 ? -2.359 -2.145 14.574 1.00 94.75 90 SER A C 1
ATOM 679 O O . SER A 1 90 ? -1.701 -2.045 13.544 1.00 94.75 90 SER A O 1
ATOM 681 N N . ILE A 1 91 ? -2.267 -3.230 15.349 1.00 95.06 91 ILE A N 1
ATOM 682 C CA . ILE A 1 91 ? -1.382 -4.362 15.030 1.00 95.06 91 ILE A CA 1
ATOM 683 C C . ILE A 1 91 ? -1.805 -5.045 13.723 1.00 95.06 91 ILE A C 1
ATOM 685 O O . ILE A 1 91 ? -0.954 -5.369 12.894 1.00 95.06 91 ILE A O 1
ATOM 689 N N . LEU A 1 92 ? -3.109 -5.241 13.513 1.00 95.50 92 LEU A N 1
ATOM 690 C CA . LEU A 1 92 ? -3.631 -5.873 12.303 1.00 95.50 92 LEU A CA 1
ATOM 691 C C . LEU A 1 92 ? -3.366 -5.017 11.057 1.00 95.50 92 LEU A C 1
ATOM 693 O O . LEU A 1 92 ? -2.910 -5.545 10.044 1.00 95.50 92 LEU A O 1
ATOM 697 N N . ILE A 1 93 ? -3.579 -3.700 11.142 1.00 93.81 93 ILE A N 1
ATOM 698 C CA . ILE A 1 93 ? -3.259 -2.760 10.056 1.00 93.81 93 ILE A CA 1
ATOM 699 C C . ILE A 1 93 ? -1.758 -2.794 9.746 1.00 93.81 93 ILE A C 1
ATOM 701 O O . ILE A 1 93 ? -1.384 -2.908 8.579 1.00 93.81 93 ILE A O 1
ATOM 705 N N . LEU A 1 94 ? -0.898 -2.759 10.769 1.00 92.56 94 LEU A N 1
ATOM 706 C CA . LEU A 1 94 ? 0.553 -2.838 10.588 1.00 92.56 94 LEU A CA 1
ATOM 707 C C . LEU A 1 94 ? 0.972 -4.138 9.884 1.00 92.56 94 LEU A C 1
ATOM 709 O O . LEU A 1 94 ? 1.794 -4.104 8.969 1.00 92.56 94 LEU A O 1
ATOM 713 N N . LEU A 1 95 ? 0.384 -5.272 10.269 1.00 94.31 95 LEU A N 1
ATOM 714 C CA . LEU A 1 95 ? 0.650 -6.568 9.645 1.00 94.31 95 LEU A CA 1
ATOM 715 C C . LEU A 1 95 ? 0.238 -6.581 8.165 1.00 94.31 95 LEU A C 1
ATOM 717 O O . LEU A 1 95 ? 1.018 -7.022 7.322 1.00 94.31 95 LEU A O 1
ATOM 721 N N . VAL A 1 96 ? -0.935 -6.037 7.831 1.00 93.19 96 VAL A N 1
ATOM 722 C CA . VAL A 1 96 ? -1.386 -5.893 6.435 1.00 93.19 96 VAL A CA 1
ATOM 723 C C . VAL A 1 96 ? -0.425 -5.016 5.631 1.00 93.19 96 VAL A C 1
ATOM 725 O O . VAL A 1 96 ? -0.074 -5.372 4.506 1.00 93.19 96 VAL A O 1
ATOM 728 N N . VAL A 1 97 ? 0.052 -3.907 6.206 1.00 90.88 97 VAL A N 1
ATOM 729 C CA . VAL A 1 97 ? 1.030 -3.024 5.554 1.00 90.88 97 VAL A CA 1
ATOM 730 C C . VAL A 1 97 ? 2.345 -3.757 5.275 1.00 90.88 97 VAL A C 1
ATOM 732 O O . VAL A 1 97 ? 2.854 -3.687 4.158 1.00 90.88 97 VAL A O 1
ATOM 735 N N . ILE A 1 98 ? 2.876 -4.500 6.249 1.00 91.25 98 ILE A N 1
ATOM 736 C CA . ILE A 1 98 ? 4.113 -5.281 6.079 1.00 91.25 98 ILE A CA 1
ATOM 737 C C . ILE A 1 98 ? 3.945 -6.326 4.969 1.00 91.25 98 ILE A C 1
ATOM 739 O O . ILE A 1 98 ? 4.821 -6.459 4.113 1.00 91.25 98 ILE A O 1
ATOM 743 N N . ILE A 1 99 ? 2.809 -7.027 4.947 1.00 94.19 99 ILE A N 1
ATOM 744 C CA . ILE A 1 99 ? 2.491 -8.015 3.910 1.00 94.19 99 ILE A CA 1
ATOM 745 C C . ILE A 1 99 ? 2.416 -7.350 2.529 1.00 94.19 99 ILE A C 1
ATOM 747 O O . ILE A 1 99 ? 3.006 -7.855 1.575 1.00 94.19 99 ILE A O 1
ATOM 751 N N . ALA A 1 100 ? 1.745 -6.203 2.414 1.00 90.81 100 ALA A N 1
ATOM 752 C CA . ALA A 1 100 ? 1.649 -5.465 1.157 1.00 90.81 100 ALA A CA 1
ATOM 753 C C . ALA A 1 100 ? 3.030 -5.011 0.648 1.00 90.81 100 ALA A C 1
ATOM 755 O O . ALA A 1 100 ? 3.326 -5.166 -0.537 1.00 90.81 100 ALA A O 1
ATOM 756 N N . ILE A 1 101 ? 3.900 -4.517 1.539 1.00 90.44 101 ILE A N 1
ATOM 757 C CA . ILE A 1 101 ? 5.284 -4.152 1.199 1.00 90.44 101 ILE A CA 1
ATOM 758 C C . ILE A 1 101 ? 6.057 -5.383 0.721 1.00 90.44 101 ILE A C 1
ATOM 760 O O . ILE A 1 101 ? 6.724 -5.316 -0.309 1.00 90.44 101 ILE A O 1
ATOM 764 N N . PHE A 1 102 ? 5.952 -6.509 1.430 1.00 93.44 102 PHE A N 1
ATOM 765 C CA . PHE A 1 102 ? 6.608 -7.755 1.038 1.00 93.44 102 PHE A CA 1
ATOM 766 C C . PHE A 1 102 ? 6.194 -8.186 -0.374 1.00 93.44 102 PHE A C 1
ATOM 768 O O . PHE A 1 102 ? 7.057 -8.418 -1.220 1.00 93.44 102 PHE A O 1
ATOM 775 N N . PHE A 1 103 ? 4.891 -8.212 -0.667 1.00 93.00 103 PHE A N 1
ATOM 776 C CA . PHE A 1 103 ? 4.400 -8.547 -2.003 1.00 93.00 103 PHE A CA 1
ATOM 777 C C . PHE A 1 103 ? 4.860 -7.553 -3.071 1.00 93.00 103 PHE A C 1
ATOM 779 O O . PHE A 1 103 ? 5.216 -7.984 -4.162 1.00 93.00 103 PHE A O 1
ATOM 786 N N . LEU A 1 104 ? 4.913 -6.251 -2.773 1.00 89.81 104 LEU A N 1
ATOM 787 C CA . LEU A 1 104 ? 5.434 -5.243 -3.703 1.00 89.81 104 LEU A CA 1
ATOM 788 C C . LEU A 1 104 ? 6.914 -5.501 -4.019 1.00 89.81 104 LEU A C 1
ATOM 790 O O . LEU A 1 104 ? 7.308 -5.480 -5.186 1.00 89.81 104 LEU A O 1
ATOM 794 N N . LEU A 1 105 ? 7.730 -5.793 -3.002 1.00 89.56 105 LEU A N 1
ATOM 795 C CA . LEU A 1 105 ? 9.146 -6.118 -3.184 1.00 89.56 105 LEU A CA 1
ATOM 796 C C . LEU A 1 105 ? 9.337 -7.396 -4.007 1.00 89.56 105 LEU A C 1
ATOM 798 O O . LEU A 1 105 ? 10.156 -7.402 -4.924 1.00 89.56 105 LEU A O 1
ATOM 802 N N . VAL A 1 106 ? 8.558 -8.445 -3.725 1.00 92.38 106 VAL A N 1
ATOM 803 C CA . VAL A 1 106 ? 8.581 -9.702 -4.490 1.00 92.38 106 VAL A CA 1
ATOM 804 C C . VAL A 1 106 ? 8.141 -9.472 -5.932 1.00 92.38 106 VAL A C 1
ATOM 806 O O . VAL A 1 106 ? 8.827 -9.901 -6.855 1.00 92.38 106 VAL A O 1
ATOM 809 N N . TYR A 1 107 ? 7.037 -8.753 -6.140 1.00 88.94 107 TYR A N 1
ATOM 810 C CA . TYR A 1 107 ? 6.541 -8.403 -7.468 1.00 88.94 107 TYR A CA 1
ATOM 811 C C . TYR A 1 107 ? 7.609 -7.648 -8.267 1.00 88.94 107 TYR A C 1
ATOM 813 O O . TYR A 1 107 ? 7.904 -8.001 -9.408 1.00 88.94 107 TYR A O 1
ATOM 821 N N . ARG A 1 108 ? 8.264 -6.660 -7.647 1.00 87.31 108 ARG A N 1
ATOM 822 C CA . ARG A 1 108 ? 9.365 -5.925 -8.275 1.00 87.31 108 ARG A CA 1
ATOM 823 C C . ARG A 1 108 ? 10.550 -6.837 -8.600 1.00 87.31 108 ARG A C 1
ATOM 825 O O . ARG A 1 108 ? 11.100 -6.727 -9.690 1.00 87.31 108 ARG A O 1
ATOM 832 N N . ALA A 1 109 ? 10.951 -7.708 -7.677 1.00 87.25 109 ALA A N 1
ATOM 833 C CA . ALA A 1 109 ? 12.064 -8.626 -7.895 1.00 87.25 109 ALA A CA 1
ATOM 834 C C . ALA A 1 109 ? 11.777 -9.623 -9.029 1.00 87.25 109 ALA A C 1
ATOM 836 O O . ALA A 1 109 ? 12.681 -9.938 -9.788 1.00 87.25 109 ALA A O 1
ATOM 837 N N . TYR A 1 110 ? 10.532 -10.083 -9.170 1.00 91.75 110 TYR A N 1
ATOM 838 C CA . TYR A 1 110 ? 10.152 -11.062 -10.190 1.00 91.75 110 TYR A CA 1
ATOM 839 C C . TYR A 1 110 ? 9.974 -10.446 -11.586 1.00 91.75 110 TYR A C 1
ATOM 841 O O . TYR A 1 110 ? 10.448 -11.004 -12.570 1.00 91.75 110 TYR A O 1
ATOM 849 N N . PHE A 1 111 ? 9.293 -9.300 -11.695 1.00 87.94 111 PHE A N 1
ATOM 850 C CA . PHE A 1 111 ? 8.938 -8.714 -12.997 1.00 87.94 111 PHE A CA 1
ATOM 851 C C . PHE A 1 111 ? 9.954 -7.699 -13.530 1.00 87.94 111 PHE A C 1
ATOM 853 O O . PHE A 1 111 ? 9.876 -7.329 -14.700 1.00 87.94 111 PHE A O 1
ATOM 860 N N . TYR A 1 112 ? 10.874 -7.213 -12.692 1.00 78.31 112 TYR A N 1
ATOM 861 C CA . TYR A 1 112 ? 11.759 -6.095 -13.038 1.00 78.31 112 TYR A CA 1
ATOM 862 C C . TYR A 1 112 ? 13.252 -6.445 -13.037 1.00 78.31 112 TYR A C 1
ATOM 864 O O . TYR A 1 112 ? 14.081 -5.543 -13.161 1.00 78.31 112 TYR A O 1
ATOM 872 N N . THR A 1 113 ? 13.622 -7.723 -12.911 1.00 68.25 113 THR A N 1
ATOM 873 C CA . THR A 1 113 ? 14.982 -8.181 -13.225 1.00 68.25 113 THR A CA 1
ATOM 874 C C . THR A 1 113 ? 15.121 -8.319 -14.742 1.00 68.25 113 THR A C 1
ATOM 876 O O . THR A 1 113 ? 14.475 -9.202 -15.311 1.00 68.25 113 THR A O 1
ATOM 879 N N . PRO A 1 114 ? 15.914 -7.467 -15.420 1.00 62.69 114 PRO A N 1
ATOM 880 C CA . PRO A 1 114 ? 16.210 -7.679 -16.829 1.00 62.69 114 PRO A CA 1
ATOM 881 C C . PRO A 1 114 ? 17.041 -8.962 -16.962 1.00 62.69 114 PRO A C 1
ATOM 883 O O . PRO A 1 114 ? 18.066 -9.092 -16.290 1.00 62.69 114 PRO A O 1
ATOM 886 N N . VAL A 1 115 ? 16.556 -9.912 -17.769 1.00 61.41 115 VAL A N 1
ATOM 887 C CA . VAL A 1 115 ? 17.339 -11.070 -18.240 1.00 61.41 115 VAL A CA 1
ATOM 888 C C . VAL A 1 115 ? 18.425 -10.583 -19.190 1.00 61.41 115 VAL A C 1
ATOM 890 O O . VAL A 1 115 ? 18.108 -9.693 -20.013 1.00 61.41 115 VAL A O 1
#

Mean predicted aligned error: 13.82 Å

Secondary structure (DSSP, 8-state):
-EE-TTT--EE-TT-SB-TTT--B----------------HHHHHHHHHHHHHHHHHHHHHHHHHHHHHHHHHHH-TTHHHHHHHHHHHHHHHHHHHHHHHHHHHHHHHHHS---

pLDDT: mean 85.82, std 11.71, range [51.06, 96.0]

Foldseek 3Di:
DDADPPPRDDDDPPDQADPPPRHGDPPPPPPPPPPPPVPDPVVVVVVVVVVVVVLVVQLVVLVVLLVVLVVQCVVDDPSNVVSVVSNVVSVVSNVVSVVVVVVVVVVCVVPPPDD

Radius of gyration: 32.7 Å; Cα contacts (8 Å, |Δi|>4): 83; chains: 1; bounding box: 34×22×100 Å

Sequence (115 aa):
MVKCPHCGTENEESSKFCRNCGQEITLKRASENEISEKPSTLLIVLGYVLSILGIFSLGILSVIGLIIGIVLYRKGGPDKTHGLIIMIISILILLVVIIAIFFLLVYRAYFYTPV

Solvent-accessible surface area (backbone atoms only — not comparable to full-atom values): 6616 Å² total; per-residue (Å²): 115,39,64,33,91,87,77,63,50,78,37,56,80,81,43,60,46,34,94,84,80,63,50,72,41,82,74,78,65,89,81,65,86,62,78,70,77,68,79,50,62,65,56,54,52,50,51,50,52,54,50,51,52,52,51,51,55,52,49,53,51,27,53,53,37,34,53,54,9,51,54,32,37,71,68,41,77,83,44,24,61,57,9,49,52,41,30,52,52,20,52,52,53,45,51,53,51,53,50,53,51,51,50,51,52,50,50,46,60,69,77,65,60,84,129